Protein AF-A0A430UGG5-F1 (afdb_monomer_lite)

Sequence (155 aa):
MWDTTRVRDLFDSMYRGYPIGTLLFWENGFSGEHRAIGTGDKQKTPRLLIVDGQQRLTALYAVMKGKPIVDKNFAPQRLRIAFHPLEERFEVTNTAIERDVFWISDISMLWQPDTDLFAFIAEFLEQIKQRHKLDPNNERRIPQAIQKGRVKIYV

Foldseek 3Di:
DDDLVVLQVLLLCLLVVHDPDDWDWDFDPDPDDDPPPDPDDDDPPPRTDGPDCPVNVVSLCQLLQQHFDQDPVRDTDGFFWKAQQQVLGIDGADPVLVPDLSIPRRLNLLNDPPDDLVVVLVVSLVSCVVPDDDDPVRNVRSSVSNVSSSVSSVD

InterPro domains:
  IPR004919 GmrSD restriction endonucleases, N-terminal domain [PF03235] (2-125)

pLDDT: mean 79.76, std 18.96, range [38.12, 97.62]

Secondary structure (DSSP, 8-state):
---HHHHHHHHHHHHHT-------EEE----S----SSS-S--PPPSEEESS-HHHHHHHHHHHHT-EEE-TTS-EEE--EEEETTTTEEEE--HHHHH-TTSBS-GGGGG-TT--HHHHHHHHHHHHHHHS---HHHHHHHHHHHHHHHHHT--

Radius of gyration: 18.75 Å; chains: 1; bounding box: 41×36×59 Å

Organism: Thermus scotoductus (NCBI:txid37636)

Structure (mmCIF, N/CA/C/O backbone):
data_AF-A0A430UGG5-F1
#
_entry.id   AF-A0A430UGG5-F1
#
loop_
_atom_site.group_PDB
_atom_site.id
_atom_site.type_symbol
_atom_site.label_atom_id
_atom_site.label_alt_id
_atom_site.label_comp_id
_atom_site.label_asym_id
_atom_site.label_entity_id
_atom_site.label_seq_id
_atom_site.pdbx_PDB_ins_code
_atom_site.Cartn_x
_atom_site.Cartn_y
_atom_site.Cartn_z
_atom_site.occupancy
_atom_site.B_iso_or_equiv
_atom_site.auth_seq_id
_atom_site.auth_comp_id
_atom_site.auth_asym_id
_atom_site.auth_atom_id
_atom_site.pdbx_PDB_model_num
ATOM 1 N N . MET A 1 1 ? 10.856 -10.963 -15.760 1.00 58.34 1 MET A N 1
ATOM 2 C CA . MET A 1 1 ? 9.682 -10.248 -15.229 1.00 58.34 1 MET A CA 1
ATOM 3 C C . MET A 1 1 ? 9.784 -10.234 -13.720 1.00 58.34 1 MET A C 1
ATOM 5 O O . MET A 1 1 ? 10.186 -11.258 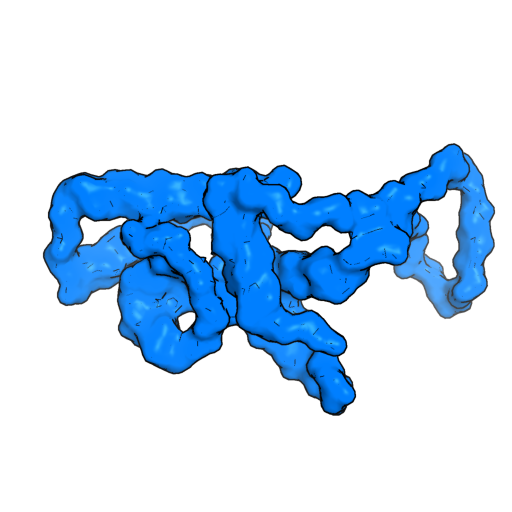-13.177 1.00 58.34 1 MET A O 1
ATOM 9 N N . TRP A 1 2 ? 9.546 -9.100 -13.061 1.00 66.81 2 TRP A N 1
ATOM 10 C CA . TRP A 1 2 ? 9.814 -8.991 -11.625 1.00 66.81 2 TRP A CA 1
ATOM 11 C C . TRP A 1 2 ? 8.717 -9.680 -10.813 1.00 66.81 2 TRP A C 1
ATOM 13 O O . TRP A 1 2 ? 7.535 -9.510 -11.102 1.00 66.81 2 TRP A O 1
ATOM 23 N N . ASP A 1 3 ? 9.122 -10.492 -9.839 1.00 80.94 3 ASP A N 1
ATOM 24 C CA . ASP A 1 3 ? 8.199 -11.250 -9.001 1.00 80.94 3 ASP A CA 1
ATOM 25 C C . ASP A 1 3 ? 7.322 -10.298 -8.175 1.00 80.94 3 ASP A C 1
ATOM 27 O O . ASP A 1 3 ? 7.809 -9.338 -7.579 1.00 80.94 3 ASP A O 1
ATOM 31 N N . THR A 1 4 ? 6.024 -10.581 -8.132 1.00 85.12 4 THR A N 1
ATOM 32 C CA . THR A 1 4 ? 5.022 -9.806 -7.392 1.00 85.12 4 THR A CA 1
ATOM 33 C C . THR A 1 4 ? 5.361 -9.700 -5.895 1.00 85.12 4 THR A C 1
ATOM 35 O O . THR A 1 4 ? 5.155 -8.649 -5.288 1.00 85.12 4 THR A O 1
ATOM 38 N N . THR A 1 5 ? 5.981 -10.732 -5.316 1.00 87.94 5 THR A N 1
ATOM 39 C CA . THR A 1 5 ? 6.491 -10.715 -3.934 1.00 87.94 5 THR A CA 1
ATOM 40 C C . THR A 1 5 ? 7.631 -9.715 -3.742 1.00 87.94 5 THR A C 1
ATOM 42 O O . THR A 1 5 ? 7.652 -8.989 -2.753 1.00 87.94 5 THR A O 1
ATOM 45 N N . ARG A 1 6 ? 8.526 -9.575 -4.727 1.00 88.12 6 ARG A N 1
ATOM 46 C CA . ARG A 1 6 ? 9.601 -8.571 -4.683 1.00 88.12 6 ARG A CA 1
ATOM 47 C C . ARG A 1 6 ? 9.065 -7.148 -4.816 1.00 88.12 6 ARG A C 1
ATOM 49 O O . ARG A 1 6 ? 9.652 -6.224 -4.261 1.00 88.12 6 ARG A O 1
ATOM 56 N N . VAL A 1 7 ? 7.952 -6.965 -5.529 1.00 89.56 7 VAL A N 1
ATOM 57 C CA . VAL A 1 7 ? 7.266 -5.666 -5.581 1.00 89.56 7 VAL A CA 1
ATOM 58 C C . VAL A 1 7 ? 6.705 -5.318 -4.207 1.00 89.56 7 VAL A C 1
ATOM 60 O O . VAL A 1 7 ? 6.961 -4.221 -3.722 1.00 89.56 7 VAL A O 1
ATOM 63 N N . ARG A 1 8 ? 6.019 -6.256 -3.540 1.00 93.12 8 ARG A N 1
ATOM 64 C CA . ARG A 1 8 ? 5.593 -6.092 -2.140 1.00 93.12 8 ARG A CA 1
ATOM 65 C C . ARG A 1 8 ? 6.772 -5.720 -1.232 1.00 93.12 8 ARG A C 1
ATOM 67 O O . ARG A 1 8 ? 6.658 -4.760 -0.476 1.00 93.12 8 ARG A O 1
ATOM 74 N N . ASP A 1 9 ? 7.899 -6.426 -1.332 1.00 90.88 9 ASP A N 1
ATOM 75 C CA . ASP A 1 9 ? 9.091 -6.149 -0.509 1.00 90.88 9 ASP A CA 1
ATOM 76 C C . ASP A 1 9 ? 9.659 -4.752 -0.711 1.00 90.88 9 ASP A C 1
ATOM 78 O O . ASP A 1 9 ? 10.142 -4.130 0.237 1.00 90.88 9 ASP A O 1
ATOM 82 N N . LEU A 1 10 ? 9.578 -4.233 -1.937 1.00 88.88 10 LEU A N 1
ATOM 83 C CA . LEU A 1 10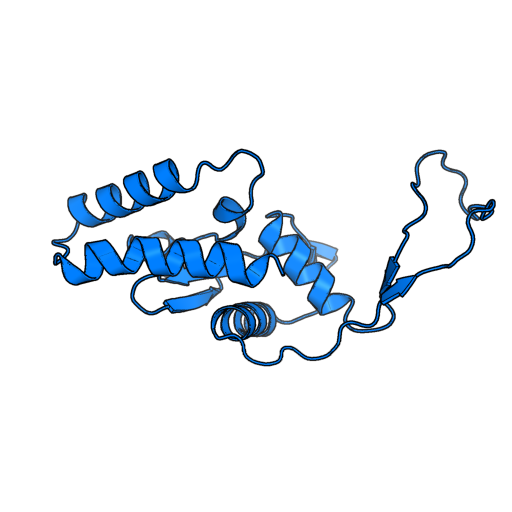 ? 9.963 -2.860 -2.222 1.00 88.88 10 LEU A CA 1
ATOM 84 C C . LEU A 1 10 ? 9.063 -1.873 -1.473 1.00 88.88 10 LEU A C 1
ATOM 86 O O . LEU A 1 10 ? 9.578 -0.950 -0.848 1.00 88.88 10 LEU A O 1
ATOM 90 N N . PHE A 1 11 ? 7.743 -2.076 -1.498 1.00 91.00 11 PHE A N 1
ATOM 91 C CA . PHE A 1 11 ? 6.797 -1.233 -0.759 1.00 91.00 11 PHE A CA 1
ATOM 92 C C . PHE A 1 11 ? 7.019 -1.292 0.754 1.00 91.00 11 PHE A C 1
ATOM 94 O O . PHE A 1 11 ? 7.059 -0.241 1.395 1.00 91.00 11 PHE A O 1
ATOM 101 N N . ASP A 1 12 ? 7.241 -2.484 1.312 1.00 90.69 12 ASP A N 1
ATOM 102 C CA . ASP A 1 12 ? 7.554 -2.646 2.735 1.00 90.69 12 ASP A CA 1
ATOM 103 C C . ASP A 1 12 ? 8.863 -1.923 3.106 1.00 90.69 12 ASP A C 1
ATOM 105 O O . ASP A 1 12 ? 8.908 -1.151 4.067 1.00 90.69 12 ASP A O 1
ATOM 109 N N . SER A 1 13 ? 9.902 -2.059 2.275 1.00 88.75 13 SER A N 1
ATOM 110 C CA . SER A 1 13 ? 11.189 -1.380 2.472 1.00 88.75 13 SER A CA 1
ATOM 111 C C . SER A 1 13 ? 11.061 0.147 2.421 1.00 88.75 13 SER A C 1
ATOM 113 O O . SER A 1 13 ? 11.550 0.830 3.324 1.00 88.75 13 SER A O 1
ATOM 115 N N . MET A 1 14 ? 10.355 0.695 1.422 1.00 87.56 14 MET A N 1
ATOM 116 C CA . MET A 1 14 ? 10.101 2.142 1.304 1.00 87.56 14 MET A CA 1
ATOM 117 C C . MET A 1 14 ? 9.335 2.680 2.513 1.00 87.56 14 MET A C 1
ATOM 119 O O . MET A 1 14 ? 9.703 3.700 3.099 1.00 87.56 14 MET A O 1
ATOM 123 N N . TYR A 1 15 ? 8.293 1.966 2.935 1.00 90.06 15 TYR A N 1
ATOM 124 C CA . TYR A 1 15 ? 7.478 2.350 4.080 1.00 90.06 15 TYR A CA 1
ATOM 125 C C . TYR A 1 15 ? 8.289 2.389 5.389 1.00 90.06 15 TYR A C 1
ATOM 127 O O . TYR A 1 15 ? 8.179 3.335 6.186 1.00 90.06 15 TYR A O 1
ATOM 135 N N . ARG A 1 16 ? 9.158 1.390 5.595 1.00 88.25 16 ARG A N 1
ATOM 136 C CA . ARG A 1 16 ? 10.077 1.319 6.743 1.00 88.25 16 ARG A CA 1
ATOM 137 C C . ARG A 1 16 ? 11.224 2.327 6.653 1.00 88.25 16 ARG A C 1
ATOM 139 O O . ARG A 1 16 ? 11.795 2.678 7.681 1.00 88.25 16 ARG A O 1
ATOM 146 N N . GLY A 1 17 ? 11.500 2.872 5.469 1.00 84.00 17 GLY A N 1
ATOM 147 C CA . GLY A 1 17 ? 12.633 3.766 5.224 1.00 84.00 17 GLY A CA 1
ATOM 148 C C . GLY A 1 17 ? 13.960 3.019 5.098 1.00 84.00 17 GLY A C 1
ATOM 149 O O . GLY A 1 17 ? 15.010 3.582 5.393 1.00 84.00 17 GLY A O 1
ATOM 150 N N . TYR A 1 18 ? 13.913 1.746 4.706 1.00 83.81 18 TYR A N 1
ATOM 151 C CA . TYR A 1 18 ? 15.102 0.958 4.411 1.00 83.81 18 TYR A CA 1
ATOM 152 C C . TYR A 1 18 ? 15.644 1.290 3.017 1.00 83.81 18 TYR A C 1
ATOM 154 O O . TYR A 1 18 ? 14.875 1.653 2.124 1.00 83.81 18 TYR A O 1
ATOM 162 N N . PRO A 1 19 ? 16.965 1.168 2.801 1.00 75.00 19 PRO A N 1
ATOM 163 C CA . PRO A 1 19 ? 17.557 1.426 1.497 1.00 75.00 19 PRO A CA 1
ATOM 164 C C . PRO A 1 19 ? 17.031 0.426 0.459 1.00 75.00 19 PRO A C 1
ATOM 166 O O . PRO A 1 19 ? 17.200 -0.781 0.601 1.00 75.00 19 PRO A O 1
ATOM 169 N N . ILE A 1 20 ? 16.439 0.939 -0.621 1.00 73.56 20 ILE A N 1
ATOM 170 C CA . ILE A 1 20 ? 15.893 0.139 -1.735 1.00 73.56 20 ILE A CA 1
ATOM 171 C C . ILE A 1 20 ? 16.865 0.007 -2.923 1.00 73.56 20 ILE A C 1
ATOM 173 O O . ILE A 1 20 ? 16.495 -0.458 -4.004 1.00 73.56 20 ILE A O 1
ATOM 177 N N . GLY A 1 21 ? 18.127 0.394 -2.720 1.00 64.38 21 GLY A N 1
ATOM 178 C CA . GLY A 1 21 ? 19.165 0.479 -3.750 1.00 64.38 21 GLY A CA 1
ATOM 179 C C . GLY A 1 21 ? 19.073 1.751 -4.602 1.00 64.38 21 GLY A C 1
ATOM 180 O O . GLY A 1 21 ? 18.159 2.556 -4.451 1.00 64.38 21 GLY A O 1
ATOM 181 N N . THR A 1 22 ? 20.034 1.929 -5.507 1.00 57.66 22 THR A N 1
ATOM 182 C CA . THR A 1 22 ? 20.117 3.106 -6.386 1.00 57.66 22 THR A CA 1
ATOM 183 C C . THR A 1 22 ? 19.256 2.908 -7.637 1.00 57.66 22 THR A C 1
ATOM 185 O O . THR A 1 22 ? 19.250 1.823 -8.226 1.00 57.66 22 THR A O 1
ATOM 188 N N . LEU A 1 23 ? 18.537 3.952 -8.057 1.00 63.12 23 LEU A N 1
ATOM 189 C CA . LEU A 1 23 ? 17.980 4.071 -9.406 1.00 63.12 23 LEU A CA 1
ATOM 190 C C . LEU A 1 23 ? 18.871 5.041 -10.184 1.00 63.12 23 LEU A C 1
ATOM 192 O O . LEU A 1 23 ? 19.012 6.200 -9.801 1.00 63.12 23 LEU A O 1
ATOM 196 N N . LEU A 1 24 ? 19.516 4.550 -11.243 1.00 54.44 24 LEU A N 1
ATOM 197 C CA . LEU A 1 24 ? 20.347 5.377 -12.112 1.00 54.44 24 LEU A CA 1
ATOM 198 C C . LEU A 1 24 ? 19.470 5.995 -13.194 1.00 54.44 24 LEU A C 1
ATOM 200 O O . LEU A 1 24 ? 18.996 5.303 -14.101 1.00 54.44 24 LEU A O 1
ATOM 204 N N . PHE A 1 25 ? 19.283 7.303 -13.090 1.00 57.22 25 PHE A N 1
ATOM 205 C CA . PHE A 1 25 ? 18.663 8.103 -14.129 1.00 57.22 25 PHE A CA 1
ATOM 206 C C . PHE A 1 25 ? 19.758 8.844 -14.891 1.00 57.22 25 PHE A C 1
ATOM 208 O O . PHE A 1 25 ? 20.555 9.563 -14.291 1.00 57.22 25 PHE A O 1
ATOM 215 N N . TRP A 1 26 ? 19.808 8.667 -16.207 1.00 48.69 26 TRP A N 1
ATOM 216 C CA . TRP A 1 26 ? 20.623 9.506 -17.074 1.00 48.69 26 TRP A CA 1
ATOM 217 C C . TRP A 1 26 ? 19.743 10.621 -17.636 1.00 48.69 26 TRP A C 1
ATOM 219 O O . TRP A 1 26 ? 18.777 10.356 -18.356 1.00 48.69 26 TRP A O 1
ATOM 229 N N . GLU A 1 27 ? 20.044 11.857 -17.246 1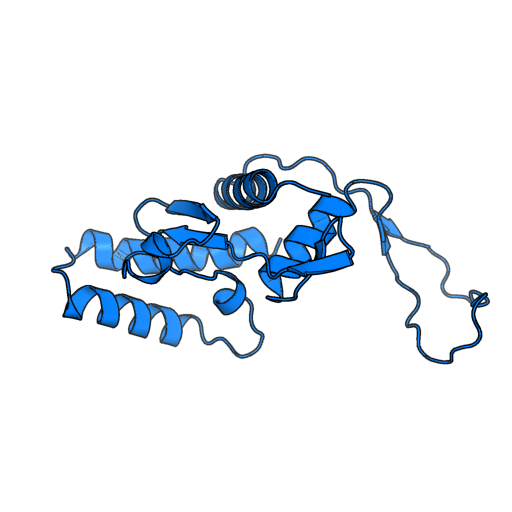.00 44.91 27 GLU A N 1
ATOM 230 C CA . GLU A 1 27 ? 19.415 13.055 -17.793 1.00 44.91 27 GLU A CA 1
ATOM 231 C C . GLU A 1 27 ? 20.222 13.525 -19.009 1.00 44.91 27 GLU A C 1
ATOM 233 O O . GLU A 1 27 ? 21.407 13.852 -18.903 1.00 44.91 27 GLU A O 1
ATOM 238 N N . ASN A 1 28 ? 19.594 13.538 -20.185 1.00 47.97 28 ASN A N 1
ATOM 239 C CA . ASN A 1 28 ? 20.235 14.047 -21.394 1.00 47.97 28 ASN A CA 1
ATOM 240 C C . ASN A 1 28 ? 20.293 15.578 -21.311 1.00 47.97 28 ASN A C 1
ATOM 242 O O . ASN A 1 28 ? 19.294 16.255 -21.540 1.00 47.97 28 ASN A O 1
ATOM 246 N N . GLY A 1 29 ? 21.467 16.129 -20.997 1.00 42.62 29 GLY A N 1
ATOM 247 C CA . GLY A 1 29 ? 21.701 17.568 -20.810 1.00 42.62 29 GLY A CA 1
ATOM 248 C C . GLY A 1 29 ? 21.630 18.453 -22.065 1.00 42.62 29 GLY A C 1
ATOM 249 O O . GLY A 1 29 ? 22.234 19.521 -22.064 1.00 42.62 29 GLY A O 1
ATOM 250 N N . PHE A 1 30 ? 20.936 18.054 -23.137 1.00 41.38 30 PHE A N 1
ATOM 251 C CA . PHE A 1 30 ? 20.848 18.845 -24.372 1.00 41.38 30 PHE A CA 1
ATOM 252 C C . PHE A 1 30 ? 19.416 19.300 -24.671 1.00 41.38 30 PHE A C 1
ATOM 254 O O . PHE A 1 30 ? 18.543 18.527 -25.059 1.00 41.38 30 PHE A O 1
ATOM 261 N N . SER A 1 31 ? 19.195 20.608 -24.542 1.00 43.97 31 SER A N 1
ATOM 262 C CA . SER A 1 31 ? 18.003 21.329 -24.993 1.00 43.97 31 SER A CA 1
ATOM 263 C C . SER A 1 31 ? 18.063 21.609 -26.503 1.00 43.97 31 SER A C 1
ATOM 265 O O . SER A 1 31 ? 18.025 22.764 -26.923 1.00 43.97 31 SER A O 1
ATOM 267 N N . GLY A 1 32 ? 18.210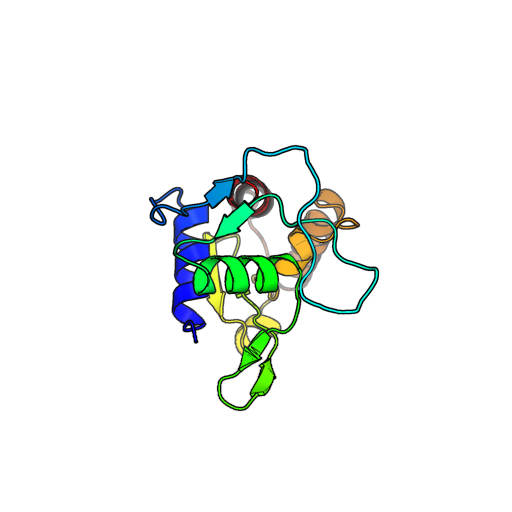 20.569 -27.327 1.00 42.09 32 GLY A N 1
ATOM 268 C CA . GLY A 1 32 ? 18.314 20.718 -28.779 1.00 42.09 32 GLY A CA 1
ATOM 269 C C . GLY A 1 32 ? 18.018 19.420 -29.522 1.00 42.09 32 GLY A C 1
ATOM 270 O O . GLY A 1 32 ? 18.775 18.466 -29.411 1.00 42.09 32 GLY A O 1
ATOM 271 N N . GLU A 1 33 ? 16.890 19.409 -30.235 1.00 45.88 33 GLU A N 1
ATOM 272 C CA . GLU A 1 33 ? 16.496 18.504 -31.328 1.00 45.88 33 GLU A CA 1
ATOM 273 C C . GLU A 1 33 ? 17.138 17.103 -31.363 1.00 45.88 33 GLU A C 1
ATOM 275 O O . GLU A 1 33 ? 18.122 16.845 -32.057 1.00 45.88 33 GLU A O 1
ATOM 280 N N . HIS A 1 34 ? 16.498 16.133 -30.708 1.00 45.56 34 HIS A N 1
ATOM 281 C CA . HIS A 1 34 ? 16.745 14.727 -31.014 1.00 45.56 34 HIS A CA 1
ATOM 282 C C . HIS A 1 34 ? 15.840 14.294 -32.171 1.00 45.56 34 HIS A C 1
ATOM 284 O O . HIS A 1 34 ? 14.616 14.277 -32.037 1.00 45.56 34 HIS A O 1
ATOM 290 N N . ARG A 1 35 ? 16.445 13.916 -33.306 1.00 42.09 35 ARG A N 1
ATOM 291 C CA . ARG A 1 35 ? 15.762 13.191 -34.388 1.00 42.09 35 ARG A CA 1
ATOM 292 C C . ARG A 1 35 ? 15.132 11.923 -33.814 1.00 42.09 35 ARG A C 1
ATOM 294 O O . ARG A 1 35 ? 15.839 10.983 -33.457 1.00 42.09 35 ARG A O 1
ATOM 301 N N . ALA A 1 36 ? 13.805 11.896 -33.757 1.00 41.47 36 ALA A N 1
ATOM 302 C CA . ALA A 1 36 ? 13.051 10.676 -33.536 1.00 41.47 36 ALA A CA 1
ATOM 303 C C . ALA A 1 36 ? 13.304 9.733 -34.723 1.00 41.47 36 ALA A C 1
ATOM 305 O O . ALA A 1 36 ? 12.848 9.988 -35.837 1.00 41.47 36 ALA A O 1
ATOM 306 N N . ILE A 1 37 ? 14.043 8.643 -34.512 1.00 43.53 37 ILE A N 1
ATOM 307 C CA . ILE A 1 37 ? 13.987 7.512 -35.441 1.00 43.53 37 ILE A CA 1
ATOM 308 C C . ILE A 1 37 ? 12.713 6.743 -35.091 1.00 43.53 37 ILE A C 1
ATOM 310 O O . ILE A 1 37 ? 12.697 5.875 -34.224 1.00 43.53 37 ILE A O 1
ATOM 314 N N . GLY A 1 38 ? 11.621 7.164 -35.723 1.00 43.88 38 GLY A N 1
ATOM 315 C CA . GLY A 1 38 ? 10.281 6.616 -35.564 1.00 43.88 38 GLY A CA 1
ATOM 316 C C . GLY A 1 38 ? 9.267 7.596 -36.140 1.00 43.88 38 GLY A C 1
ATOM 317 O O . GLY A 1 38 ? 9.087 8.687 -35.610 1.00 43.88 38 GLY A O 1
ATOM 318 N N . THR A 1 39 ? 8.622 7.239 -37.248 1.00 44.72 39 THR A N 1
ATOM 319 C CA . THR A 1 39 ? 7.578 8.057 -37.878 1.00 44.72 39 THR A CA 1
ATOM 320 C C . THR A 1 39 ? 6.324 8.062 -37.002 1.00 44.72 39 THR A C 1
ATOM 322 O O . THR A 1 39 ? 5.479 7.177 -37.116 1.00 44.72 39 THR A O 1
ATOM 325 N N . GLY A 1 40 ? 6.216 9.040 -36.099 1.00 40.91 40 GLY A N 1
ATOM 326 C CA . GLY A 1 40 ? 5.035 9.250 -35.262 1.00 40.91 40 GLY A CA 1
ATOM 327 C C . GLY A 1 40 ? 5.145 10.500 -34.387 1.00 40.91 40 GLY A C 1
ATOM 328 O O . GLY A 1 40 ? 5.926 10.542 -33.443 1.00 40.91 40 GLY A O 1
ATOM 329 N N . ASP A 1 41 ? 4.317 11.502 -34.677 1.00 47.22 41 ASP A N 1
ATOM 330 C CA . ASP A 1 41 ? 4.361 12.879 -34.151 1.00 47.22 41 ASP A CA 1
ATOM 331 C C . ASP A 1 41 ? 3.915 13.060 -32.679 1.00 47.22 41 ASP A C 1
ATOM 333 O O . ASP A 1 41 ? 3.269 14.041 -32.310 1.00 47.22 41 ASP A O 1
ATOM 337 N N . LYS A 1 42 ? 4.210 12.105 -31.788 1.00 50.31 42 LYS A N 1
ATOM 338 C CA . LYS A 1 42 ? 3.848 12.212 -30.361 1.00 50.31 42 LYS A CA 1
ATOM 339 C C . LYS A 1 42 ? 4.857 11.541 -29.440 1.00 50.31 42 LYS A C 1
ATOM 341 O O . LYS A 1 42 ? 4.546 10.523 -28.828 1.00 50.31 42 LYS A O 1
ATOM 346 N N . GLN A 1 43 ? 6.024 12.143 -29.240 1.00 43.34 43 GLN A N 1
ATOM 347 C CA . GLN A 1 43 ? 6.841 11.822 -28.069 1.00 43.34 43 GLN A CA 1
ATOM 348 C C . GLN A 1 43 ? 7.443 13.095 -27.478 1.00 43.34 43 GLN A C 1
ATOM 350 O O . GLN A 1 43 ? 8.369 13.676 -28.032 1.00 43.34 43 GLN A O 1
ATOM 355 N N . LYS A 1 44 ? 6.929 13.523 -26.313 1.00 45.16 44 LYS A N 1
ATOM 356 C CA . LYS A 1 44 ? 7.725 14.356 -25.401 1.00 45.16 44 LYS A CA 1
ATOM 357 C C . LYS A 1 44 ? 9.010 13.577 -25.139 1.00 45.16 44 LYS A C 1
ATOM 359 O O . LYS A 1 44 ? 8.928 12.471 -24.608 1.00 45.16 44 LYS A O 1
ATOM 364 N N . THR A 1 45 ? 10.154 14.132 -25.526 1.00 39.06 45 THR A N 1
ATOM 365 C CA . THR A 1 45 ? 11.462 13.510 -25.313 1.00 39.06 45 THR A CA 1
ATOM 366 C C . THR A 1 45 ? 11.586 13.118 -23.837 1.00 39.06 45 THR A C 1
ATOM 368 O O . THR A 1 45 ? 11.455 13.997 -22.975 1.00 39.06 45 THR A O 1
ATOM 371 N N . PRO A 1 46 ? 11.752 11.824 -23.506 1.00 40.50 46 PRO A N 1
ATOM 372 C CA . PRO A 1 46 ? 11.878 11.405 -22.120 1.00 40.50 46 PRO A CA 1
ATOM 373 C C . PRO A 1 46 ? 13.139 12.048 -21.542 1.00 40.50 46 PRO A C 1
ATOM 375 O O . PRO A 1 46 ? 14.241 11.813 -22.027 1.00 40.50 46 PRO A O 1
ATOM 378 N N . ARG A 1 47 ? 12.965 12.901 -20.526 1.00 44.34 47 ARG A N 1
ATOM 379 C CA . ARG A 1 47 ? 14.073 13.640 -19.896 1.00 44.34 47 ARG A CA 1
ATOM 380 C C . ARG A 1 47 ? 15.027 12.727 -19.120 1.00 44.34 47 ARG A C 1
ATOM 382 O O . ARG A 1 47 ? 16.160 13.114 -18.885 1.00 44.34 47 ARG A O 1
ATOM 389 N N . LEU A 1 48 ? 14.575 11.529 -18.740 1.00 42.88 48 LEU A N 1
ATOM 390 C CA . LEU A 1 48 ? 15.313 10.579 -17.910 1.00 42.88 48 LEU A CA 1
ATOM 391 C C . LEU A 1 48 ? 15.300 9.198 -18.573 1.00 42.88 48 LEU A C 1
ATOM 393 O O . LEU A 1 48 ? 14.232 8.627 -18.810 1.00 42.88 48 LEU A O 1
ATOM 397 N N . LEU A 1 49 ? 16.485 8.657 -18.849 1.00 45.94 49 LEU A N 1
ATOM 398 C CA . LEU A 1 49 ? 16.685 7.272 -19.270 1.00 45.94 49 LEU A CA 1
ATOM 399 C C . LEU A 1 49 ? 17.051 6.426 -18.045 1.00 45.94 49 LEU A C 1
ATOM 401 O O . LEU A 1 49 ? 17.957 6.769 -17.289 1.00 45.94 49 LEU A O 1
ATOM 405 N N . ILE A 1 50 ? 16.335 5.322 -17.834 1.00 55.34 50 ILE A N 1
ATOM 406 C CA . ILE A 1 50 ? 16.582 4.399 -16.718 1.00 55.34 50 ILE A CA 1
ATOM 407 C C . ILE A 1 50 ? 17.671 3.417 -17.156 1.00 55.34 50 ILE A C 1
ATOM 409 O O . ILE A 1 50 ? 17.417 2.566 -18.015 1.00 55.34 50 ILE A O 1
ATOM 413 N N . VAL A 1 51 ? 18.866 3.543 -16.575 1.00 50.56 51 VAL A N 1
ATOM 414 C CA . VAL A 1 51 ? 20.056 2.751 -16.944 1.00 50.56 51 VAL A CA 1
ATOM 415 C C . VAL A 1 51 ? 20.074 1.391 -16.233 1.00 50.56 51 VAL A C 1
ATOM 417 O O . VAL A 1 51 ? 20.508 0.400 -16.810 1.00 50.56 51 VAL A O 1
ATOM 420 N N . ASP A 1 52 ? 19.533 1.324 -15.013 1.00 60.66 52 ASP A N 1
ATOM 421 C CA . ASP A 1 52 ? 19.323 0.090 -14.245 1.00 60.66 52 ASP A CA 1
ATOM 422 C C . ASP A 1 52 ? 18.019 0.185 -13.426 1.00 60.66 52 ASP A C 1
ATOM 424 O O . ASP A 1 52 ? 17.522 1.272 -13.134 1.00 60.66 52 ASP A O 1
ATOM 428 N N . GLY A 1 53 ? 17.422 -0.952 -13.064 1.00 68.62 53 GLY A N 1
ATOM 429 C CA . GLY A 1 53 ? 16.201 -0.998 -12.256 1.00 68.62 53 GLY A CA 1
ATOM 430 C C . GLY A 1 53 ? 14.900 -0.778 -13.035 1.00 68.62 53 GLY A C 1
ATOM 431 O O . GLY A 1 53 ? 13.858 -0.571 -12.413 1.00 68.62 53 GLY A O 1
ATOM 432 N N . GLN A 1 54 ? 14.913 -0.891 -14.368 1.00 73.25 54 GLN A N 1
ATOM 433 C CA . GLN A 1 54 ? 13.729 -0.724 -15.231 1.00 73.25 54 GLN A CA 1
ATOM 434 C C . GLN A 1 54 ? 12.522 -1.551 -14.774 1.00 73.25 54 GLN A C 1
ATOM 436 O O . GLN A 1 54 ? 11.397 -1.052 -14.741 1.00 73.25 54 GLN A O 1
ATOM 441 N N . GLN A 1 55 ? 12.747 -2.803 -14.366 1.00 75.81 55 GLN A N 1
ATOM 442 C CA . GLN A 1 55 ? 11.667 -3.671 -13.892 1.00 75.81 55 GLN A CA 1
ATOM 443 C C . GLN A 1 55 ? 11.076 -3.184 -12.558 1.00 75.81 55 GLN A C 1
ATOM 445 O O . GLN A 1 55 ? 9.868 -3.295 -12.352 1.00 75.81 55 GLN A O 1
ATOM 450 N N . ARG A 1 56 ? 11.909 -2.597 -11.685 1.00 80.38 56 ARG A N 1
ATOM 451 C CA . ARG A 1 56 ? 11.480 -2.053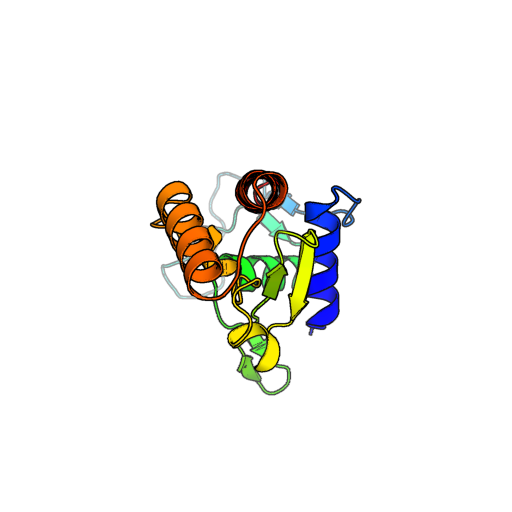 -10.391 1.00 80.38 56 ARG A CA 1
ATOM 452 C C . ARG A 1 56 ? 10.629 -0.809 -10.562 1.00 80.38 56 ARG A C 1
ATOM 454 O O . ARG A 1 56 ? 9.530 -0.743 -10.019 1.00 80.38 56 ARG A O 1
ATOM 461 N N . LEU A 1 57 ? 11.099 0.127 -11.386 1.00 81.94 57 LEU A N 1
ATOM 462 C CA . LEU A 1 57 ? 10.354 1.350 -11.664 1.00 81.94 57 LEU A CA 1
ATOM 463 C C . LEU A 1 57 ? 9.046 1.063 -12.405 1.00 81.94 57 LEU A C 1
ATOM 465 O O . LEU A 1 57 ? 8.020 1.654 -12.085 1.00 81.94 57 LEU A O 1
ATOM 469 N N . THR A 1 58 ? 9.061 0.127 -13.358 1.00 81.69 58 THR A N 1
ATOM 470 C CA . THR A 1 58 ? 7.847 -0.269 -14.085 1.00 81.69 58 THR A CA 1
ATOM 471 C C . THR A 1 58 ? 6.797 -0.837 -13.134 1.00 81.69 58 THR A C 1
ATOM 473 O O . THR A 1 58 ? 5.636 -0.442 -13.209 1.00 81.69 58 THR A O 1
ATOM 476 N N . ALA A 1 59 ? 7.188 -1.721 -12.210 1.00 84.12 59 ALA A N 1
ATOM 477 C CA . ALA A 1 59 ? 6.256 -2.279 -11.235 1.00 84.12 59 ALA A CA 1
ATOM 478 C C . ALA A 1 59 ? 5.751 -1.230 -10.235 1.00 84.12 59 ALA A C 1
ATOM 480 O O . ALA A 1 59 ? 4.557 -1.198 -9.947 1.00 84.12 59 ALA A O 1
ATOM 481 N N . LEU A 1 60 ? 6.629 -0.341 -9.756 1.00 86.38 60 LEU A N 1
ATOM 482 C CA . LEU A 1 60 ? 6.246 0.771 -8.885 1.00 86.38 60 LEU A CA 1
ATOM 483 C C . LEU A 1 60 ? 5.212 1.671 -9.573 1.00 86.38 60 LEU A C 1
ATOM 485 O O . LEU A 1 60 ? 4.139 1.918 -9.027 1.00 86.38 60 LEU A O 1
ATOM 489 N N . TYR A 1 61 ? 5.496 2.089 -10.809 1.00 85.00 61 TYR A N 1
ATOM 490 C CA . TYR A 1 61 ? 4.584 2.893 -11.618 1.00 85.00 61 TYR A CA 1
ATOM 491 C C . TYR A 1 61 ? 3.245 2.184 -11.844 1.00 85.00 61 TYR A C 1
ATOM 493 O O . TYR A 1 61 ? 2.189 2.802 -11.706 1.00 85.00 61 TYR A O 1
ATOM 501 N N . ALA A 1 62 ? 3.278 0.891 -12.173 1.00 88.06 62 ALA A N 1
ATOM 502 C CA . ALA A 1 62 ? 2.080 0.098 -12.405 1.00 88.06 62 ALA A CA 1
ATOM 503 C C . ALA A 1 62 ? 1.185 0.023 -11.164 1.00 88.06 62 ALA A C 1
ATOM 505 O O . ALA A 1 62 ? -0.012 0.275 -11.281 1.00 88.06 62 ALA A O 1
ATOM 506 N N . VAL A 1 63 ? 1.758 -0.242 -9.984 1.00 90.81 63 VAL A N 1
ATOM 507 C CA . VAL A 1 63 ? 1.008 -0.269 -8.720 1.00 90.81 63 VAL A CA 1
ATOM 508 C C . VAL A 1 63 ? 0.486 1.122 -8.380 1.00 90.81 63 VAL A C 1
ATOM 510 O O . VAL A 1 63 ? -0.710 1.276 -8.177 1.00 90.81 63 VAL A O 1
ATOM 513 N N . MET A 1 64 ? 1.324 2.162 -8.400 1.00 88.12 64 MET A N 1
ATOM 514 C CA . MET A 1 64 ? 0.894 3.521 -8.037 1.00 88.12 64 MET A CA 1
ATOM 515 C C . MET A 1 64 ? -0.190 4.074 -8.967 1.00 88.12 64 MET A C 1
ATOM 517 O O . MET A 1 64 ? -1.060 4.818 -8.527 1.00 88.12 64 MET A O 1
ATOM 521 N N . LYS A 1 65 ? -0.151 3.732 -10.260 1.00 86.12 65 LYS A N 1
ATOM 522 C CA . LYS A 1 65 ? -1.167 4.153 -11.238 1.00 86.12 65 LYS A CA 1
ATOM 523 C C . LYS A 1 65 ? -2.303 3.150 -11.410 1.00 86.12 65 LYS A C 1
ATOM 525 O O . LYS A 1 65 ? -3.214 3.422 -12.187 1.00 86.12 65 LYS A O 1
ATOM 530 N N . GLY A 1 66 ? -2.256 2.004 -10.732 1.00 88.69 66 GLY A N 1
ATOM 531 C CA . GLY A 1 66 ? -3.230 0.925 -10.890 1.00 88.69 66 GLY A CA 1
ATOM 532 C C . GLY A 1 66 ? -3.305 0.362 -12.316 1.00 88.69 66 GLY A C 1
ATOM 533 O O . GLY A 1 66 ? -4.355 -0.155 -12.703 1.00 88.69 66 GLY A O 1
ATOM 534 N N . LYS A 1 67 ? -2.230 0.484 -13.106 1.00 87.19 67 LYS A N 1
ATOM 535 C CA . LYS A 1 67 ? -2.182 0.093 -14.522 1.00 87.19 67 LYS A CA 1
ATOM 536 C C . LYS A 1 67 ? -1.742 -1.366 -14.689 1.00 87.19 67 LYS A C 1
ATOM 538 O O . LYS A 1 67 ? -0.879 -1.826 -13.942 1.00 87.19 67 LYS A O 1
ATOM 543 N N . PRO A 1 68 ? -2.292 -2.097 -15.675 1.00 85.25 68 PRO A N 1
ATOM 544 C CA . PRO A 1 68 ? -1.827 -3.441 -15.980 1.00 85.25 68 PRO A CA 1
ATOM 545 C C . PRO A 1 68 ? -0.409 -3.410 -16.562 1.00 85.25 68 PRO A C 1
ATOM 547 O O . PRO A 1 68 ? -0.039 -2.487 -17.291 1.00 85.25 68 PRO A O 1
ATOM 550 N N . ILE A 1 69 ? 0.364 -4.445 -16.254 1.00 84.12 69 ILE A N 1
ATOM 551 C CA . ILE A 1 69 ? 1.638 -4.762 -16.902 1.00 84.12 69 ILE A CA 1
ATOM 552 C C . ILE A 1 69 ? 1.460 -5.985 -17.790 1.00 84.12 69 ILE A C 1
ATOM 554 O O . ILE A 1 69 ? 0.542 -6.776 -17.593 1.00 84.12 69 ILE A O 1
ATOM 558 N N . VAL A 1 70 ? 2.331 -6.135 -18.778 1.00 79.25 70 VAL A N 1
ATOM 559 C CA . VAL A 1 70 ? 2.326 -7.309 -19.649 1.00 79.25 70 VAL A CA 1
ATOM 560 C C . VAL A 1 70 ? 3.130 -8.415 -18.979 1.00 79.25 70 VAL A C 1
ATOM 562 O O . VAL A 1 70 ? 4.265 -8.177 -18.557 1.00 79.25 70 VAL A O 1
ATOM 565 N N . ASP A 1 71 ? 2.523 -9.596 -18.863 1.00 73.12 71 ASP A N 1
ATOM 566 C CA . ASP A 1 71 ? 3.136 -10.773 -18.273 1.00 73.12 71 ASP A CA 1
ATOM 567 C C . ASP A 1 71 ? 4.070 -11.511 -19.270 1.00 73.12 71 ASP A C 1
ATOM 569 O O . ASP A 1 71 ? 4.218 -11.120 -20.431 1.00 73.12 71 ASP A O 1
ATOM 573 N N . LYS A 1 72 ? 4.767 -12.572 -18.834 1.00 74.44 72 LYS A N 1
ATOM 574 C CA . LYS A 1 72 ? 5.734 -13.304 -19.686 1.00 74.44 72 LYS A CA 1
ATOM 575 C C . LYS A 1 72 ? 5.071 -14.019 -20.866 1.00 74.44 72 LYS A C 1
ATOM 577 O O . LYS A 1 72 ? 5.759 -14.395 -21.808 1.00 74.44 72 LYS A O 1
ATOM 582 N N . ASN A 1 73 ? 3.758 -14.197 -20.792 1.00 79.25 73 ASN A N 1
ATOM 583 C CA . ASN A 1 73 ? 2.917 -14.791 -21.8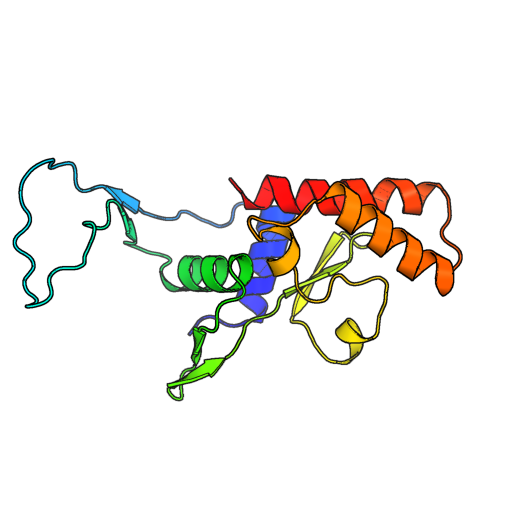16 1.00 79.25 73 ASN A CA 1
ATOM 584 C C . ASN A 1 73 ? 2.242 -13.710 -22.677 1.00 79.25 73 ASN A C 1
ATOM 586 O O . ASN A 1 73 ? 1.305 -14.012 -23.410 1.00 79.25 73 ASN A O 1
ATOM 590 N N . PHE A 1 74 ? 2.698 -12.456 -22.584 1.00 76.81 74 PHE A N 1
ATOM 591 C CA . PHE A 1 74 ? 2.114 -11.293 -23.245 1.00 76.81 74 PHE A CA 1
ATOM 592 C C . PHE A 1 74 ? 0.668 -10.981 -22.823 1.00 76.81 74 PHE A C 1
ATOM 594 O O . PHE A 1 74 ? -0.030 -10.229 -23.505 1.00 76.81 74 PHE A O 1
ATOM 601 N N . ALA A 1 75 ? 0.218 -11.505 -21.681 1.00 78.88 75 ALA A N 1
ATOM 602 C CA . ALA A 1 75 ? -1.112 -11.254 -21.152 1.00 78.88 75 ALA A CA 1
ATOM 603 C C . ALA A 1 75 ? -1.113 -10.025 -20.223 1.00 78.88 75 ALA A C 1
ATOM 605 O O . ALA A 1 75 ? -0.201 -9.859 -19.410 1.00 78.88 75 ALA A O 1
ATOM 606 N N . PRO A 1 76 ? -2.125 -9.146 -20.297 1.00 81.44 76 PRO A N 1
ATOM 607 C CA . PRO A 1 76 ? -2.252 -8.041 -19.359 1.00 81.44 76 PRO A CA 1
ATOM 608 C C . PRO A 1 76 ? -2.592 -8.570 -17.959 1.00 81.44 76 PRO A C 1
ATOM 610 O O . PRO A 1 76 ? -3.609 -9.231 -17.758 1.00 81.44 76 PRO A O 1
ATOM 613 N N . GLN A 1 77 ? -1.768 -8.225 -16.975 1.00 84.31 77 GLN A N 1
ATOM 614 C CA . GLN A 1 77 ? -1.968 -8.559 -15.571 1.00 84.31 77 GLN A CA 1
ATOM 615 C C . GLN A 1 77 ? -1.929 -7.291 -14.717 1.00 84.31 77 GLN A C 1
ATOM 617 O O . GLN A 1 77 ? -0.997 -6.488 -14.792 1.00 84.31 77 GLN A O 1
ATOM 622 N N . ARG A 1 78 ? -2.939 -7.110 -13.860 1.00 88.75 78 ARG A N 1
ATOM 623 C CA . ARG A 1 78 ? -2.964 -6.012 -12.889 1.00 88.75 78 ARG A CA 1
ATOM 624 C C . ARG A 1 78 ? -2.292 -6.448 -11.595 1.00 88.75 78 ARG A C 1
ATOM 626 O O . ARG A 1 78 ? -2.748 -7.377 -10.931 1.00 88.75 78 ARG A O 1
ATOM 633 N N . LEU A 1 79 ? -1.218 -5.756 -11.237 1.00 89.44 79 LEU A N 1
ATOM 634 C CA . LEU A 1 79 ? -0.520 -5.973 -9.982 1.00 89.44 79 LEU A CA 1
ATOM 635 C C . LEU A 1 79 ? -1.194 -5.157 -8.879 1.00 89.44 79 LEU A C 1
ATOM 637 O O . LEU A 1 79 ? -1.167 -3.929 -8.917 1.00 89.44 79 LEU A O 1
ATOM 641 N N . ARG A 1 80 ? -1.804 -5.843 -7.911 1.00 94.44 80 ARG A N 1
ATOM 642 C CA . ARG A 1 80 ? -2.428 -5.212 -6.747 1.00 94.44 80 ARG A CA 1
ATOM 643 C C . ARG A 1 80 ? -1.638 -5.567 -5.502 1.00 94.44 80 ARG A C 1
ATOM 645 O O . ARG A 1 80 ? -1.372 -6.741 -5.237 1.00 94.44 80 ARG A O 1
ATOM 652 N N . ILE A 1 81 ? -1.256 -4.526 -4.784 1.00 95.75 81 ILE A N 1
ATOM 653 C CA . ILE A 1 81 ? -0.624 -4.621 -3.481 1.00 95.75 81 ILE A CA 1
ATOM 654 C C . ILE A 1 81 ? -1.647 -4.105 -2.474 1.00 95.75 81 ILE A C 1
ATOM 656 O O . ILE A 1 81 ? -2.325 -3.106 -2.720 1.00 95.75 81 ILE A O 1
ATOM 660 N N . ALA A 1 82 ? -1.771 -4.806 -1.362 1.00 97.38 82 ALA A N 1
ATOM 661 C CA . ALA A 1 82 ? -2.622 -4.442 -0.253 1.00 97.38 82 ALA A CA 1
ATOM 662 C C . ALA A 1 82 ? -1.782 -3.905 0.905 1.00 97.38 82 ALA A C 1
ATOM 664 O O . ALA A 1 82 ? -0.601 -4.236 1.025 1.00 97.38 82 ALA A O 1
ATOM 665 N N . PHE A 1 83 ? -2.396 -3.098 1.765 1.00 97.62 83 PHE A N 1
ATOM 666 C CA . PHE A 1 83 ? -1.769 -2.560 2.968 1.00 97.62 83 PHE A CA 1
ATOM 667 C C . PHE A 1 83 ? -2.670 -2.753 4.181 1.00 97.62 83 PHE A C 1
ATOM 669 O O . PHE A 1 83 ? -3.855 -2.424 4.134 1.00 97.62 83 PHE A O 1
ATOM 676 N N . HIS A 1 84 ? -2.088 -3.251 5.269 1.00 97.31 84 HIS A N 1
ATOM 677 C CA . HIS A 1 84 ? -2.734 -3.374 6.566 1.00 97.31 84 HIS A CA 1
ATOM 678 C C . HIS A 1 84 ? -2.250 -2.239 7.483 1.00 97.31 84 HIS A C 1
ATOM 680 O O . HIS A 1 84 ? -1.112 -2.289 7.950 1.00 97.31 84 HIS A O 1
ATOM 686 N N . PRO A 1 85 ? -3.086 -1.238 7.820 1.00 96.06 85 PRO A N 1
ATOM 687 C CA . PRO A 1 85 ? -2.629 -0.068 8.576 1.00 96.06 85 PRO A CA 1
ATOM 688 C C . PRO A 1 85 ? -2.249 -0.350 10.037 1.00 96.06 85 PRO A C 1
ATOM 690 O O . PRO A 1 85 ? -1.350 0.294 10.563 1.00 96.06 85 PRO A O 1
ATOM 693 N N . LEU A 1 86 ? -2.907 -1.308 10.703 1.00 94.50 86 LEU A N 1
ATOM 694 C CA . LEU A 1 86 ? -2.580 -1.676 12.092 1.00 94.50 86 LEU A CA 1
ATOM 695 C C . LEU A 1 86 ? -1.282 -2.481 12.222 1.00 94.50 86 LEU A C 1
ATOM 697 O O . LEU A 1 86 ? -0.503 -2.232 13.147 1.00 94.50 86 LEU A O 1
ATOM 701 N N . GLU A 1 87 ? -1.072 -3.439 11.315 1.00 95.12 87 GLU A N 1
ATOM 702 C CA . GLU A 1 87 ? 0.153 -4.246 11.244 1.00 95.12 87 GLU A CA 1
ATOM 703 C C . GLU A 1 87 ? 1.297 -3.521 10.520 1.00 95.12 87 GLU A C 1
ATOM 705 O O . GLU A 1 87 ? 2.442 -3.960 10.589 1.00 95.12 87 GLU A O 1
ATOM 710 N N . GLU A 1 88 ? 0.996 -2.422 9.822 1.00 95.12 88 GLU A N 1
ATOM 711 C CA . GLU A 1 88 ? 1.928 -1.689 8.964 1.00 95.12 88 GLU A CA 1
ATOM 712 C C . GLU A 1 88 ? 2.650 -2.609 7.958 1.00 95.12 88 GLU A C 1
ATOM 714 O O . GLU A 1 88 ? 3.867 -2.527 7.771 1.00 95.12 88 GLU A O 1
ATOM 719 N N . ARG A 1 89 ? 1.891 -3.513 7.324 1.00 94.31 89 ARG A N 1
ATOM 720 C CA . ARG A 1 89 ? 2.401 -4.560 6.425 1.00 94.31 89 ARG A CA 1
ATOM 721 C C . ARG A 1 89 ? 1.781 -4.466 5.036 1.00 94.31 89 ARG A C 1
ATOM 723 O O . ARG A 1 89 ? 0.596 -4.167 4.897 1.00 94.31 89 ARG A O 1
ATOM 730 N N . PHE A 1 90 ? 2.578 -4.787 4.018 1.00 96.19 90 PHE A N 1
ATOM 731 C CA . PHE A 1 90 ? 2.116 -4.948 2.641 1.00 96.19 90 PHE A CA 1
ATOM 732 C C . PHE A 1 90 ? 1.999 -6.418 2.265 1.00 96.19 90 PHE A C 1
ATOM 734 O O . PHE A 1 90 ? 2.836 -7.227 2.655 1.00 96.19 90 PHE A O 1
ATOM 741 N N . GLU A 1 91 ? 1.006 -6.749 1.446 1.00 97.06 91 GLU A N 1
ATOM 742 C CA . GLU A 1 91 ? 0.848 -8.086 0.873 1.00 97.06 91 GLU A CA 1
ATOM 743 C C . GLU A 1 91 ? 0.391 -8.025 -0.579 1.00 97.06 91 GLU A C 1
ATOM 745 O O . GLU A 1 91 ? -0.131 -7.019 -1.056 1.00 97.06 91 GLU A O 1
ATOM 750 N N . VAL A 1 92 ? 0.585 -9.123 -1.301 1.00 96.00 92 VAL A N 1
ATOM 751 C CA . VAL A 1 92 ? -0.018 -9.292 -2.625 1.00 96.00 92 VAL A CA 1
ATOM 752 C C . VAL A 1 92 ? -1.507 -9.554 -2.441 1.00 96.00 92 VAL A C 1
ATOM 754 O O . VAL A 1 92 ? -1.888 -10.498 -1.748 1.00 96.00 92 VAL A O 1
ATOM 757 N N . THR A 1 93 ? -2.355 -8.750 -3.081 1.00 96.88 93 THR A N 1
ATOM 758 C CA . THR A 1 93 ? -3.807 -8.867 -2.925 1.00 96.88 93 THR A CA 1
ATOM 759 C C . THR A 1 93 ? -4.310 -10.231 -3.388 1.00 96.88 93 THR A C 1
ATOM 761 O O . THR A 1 93 ? -4.045 -10.666 -4.510 1.00 96.88 93 THR A O 1
ATOM 764 N N . ASN A 1 94 ? -5.108 -10.873 -2.541 1.00 95.81 94 ASN A N 1
ATOM 765 C CA . ASN A 1 94 ? -5.801 -12.123 -2.823 1.00 95.81 94 ASN A CA 1
ATOM 766 C C . ASN A 1 94 ? -7.255 -12.043 -2.326 1.00 95.81 94 ASN A C 1
ATOM 768 O O . ASN A 1 94 ? -7.654 -11.072 -1.686 1.00 95.81 94 ASN A O 1
ATOM 772 N N . THR A 1 95 ? -8.047 -13.079 -2.595 1.00 96.81 95 THR A N 1
ATOM 773 C CA . THR A 1 95 ? -9.477 -13.105 -2.249 1.00 96.81 95 THR A CA 1
ATOM 774 C C . THR A 1 95 ? -9.751 -13.046 -0.742 1.00 96.81 95 THR A C 1
ATOM 776 O O . THR A 1 95 ? -10.810 -12.573 -0.338 1.00 96.81 95 THR A O 1
ATOM 779 N N . ALA A 1 96 ? -8.832 -13.521 0.105 1.00 96.94 96 ALA A N 1
ATOM 780 C CA . ALA A 1 96 ? -8.984 -13.407 1.555 1.00 96.94 96 ALA A CA 1
ATOM 781 C C . ALA A 1 96 ? -8.801 -11.949 2.006 1.00 96.94 96 ALA A C 1
ATOM 783 O O . ALA A 1 96 ? -9.646 -11.426 2.724 1.00 96.94 96 ALA A O 1
ATOM 784 N N . ILE A 1 97 ? -7.767 -11.276 1.492 1.00 97.25 97 ILE A N 1
ATOM 785 C CA . ILE A 1 97 ? -7.486 -9.855 1.743 1.00 97.25 97 ILE A CA 1
ATOM 786 C C . ILE A 1 97 ? -8.633 -8.962 1.256 1.00 97.25 97 ILE A C 1
ATOM 788 O O . ILE A 1 97 ? -9.008 -8.022 1.941 1.00 97.25 97 ILE A O 1
ATOM 792 N N . GLU A 1 98 ? -9.234 -9.253 0.100 1.00 96.69 98 GLU A N 1
ATOM 793 C CA . GLU A 1 98 ? -10.376 -8.476 -0.418 1.00 96.69 98 GLU A CA 1
ATOM 794 C C . GLU A 1 98 ? -11.612 -8.514 0.490 1.00 96.69 98 GLU A C 1
ATOM 796 O O . GLU A 1 98 ? -12.461 -7.628 0.414 1.00 96.69 98 GLU A O 1
ATOM 801 N N . ARG A 1 99 ? -11.741 -9.554 1.317 1.00 95.25 99 ARG A N 1
ATOM 802 C CA . ARG A 1 99 ? -12.883 -9.747 2.220 1.00 95.25 99 ARG A CA 1
ATOM 803 C C . ARG A 1 99 ? -12.618 -9.228 3.630 1.00 95.25 99 ARG A C 1
ATOM 805 O O . ARG A 1 99 ? -13.564 -9.120 4.410 1.00 95.25 99 ARG A O 1
ATOM 812 N N . ASP A 1 100 ? -11.365 -8.924 3.946 1.00 96.19 100 ASP A N 1
ATOM 813 C CA . ASP A 1 100 ? -10.939 -8.454 5.254 1.00 96.19 100 ASP A CA 1
ATOM 814 C C . ASP A 1 100 ? -10.951 -6.920 5.301 1.00 96.19 100 ASP A C 1
ATOM 816 O O . ASP A 1 100 ? -10.224 -6.242 4.576 1.00 96.19 100 ASP A O 1
ATOM 820 N N . VAL A 1 101 ? -11.793 -6.369 6.177 1.00 95.62 101 VAL A N 1
ATOM 821 C CA . VAL A 1 101 ? -12.002 -4.920 6.306 1.00 95.62 101 VAL A CA 1
ATOM 822 C C . VAL A 1 101 ? -10.812 -4.179 6.906 1.00 95.62 101 VAL A C 1
ATOM 824 O O . VAL A 1 101 ? -10.751 -2.958 6.803 1.00 95.62 101 VAL A O 1
ATOM 827 N N . PHE A 1 102 ? -9.855 -4.883 7.517 1.00 96.50 102 PHE A N 1
ATOM 828 C CA . PHE A 1 102 ? -8.632 -4.261 8.021 1.00 96.50 102 PHE A CA 1
ATOM 829 C C . PHE A 1 102 ? -7.586 -4.013 6.928 1.00 96.50 102 PHE A C 1
ATOM 831 O O . PHE A 1 102 ? -6.577 -3.347 7.187 1.00 96.50 102 PHE A O 1
ATOM 838 N N . TRP A 1 103 ? -7.828 -4.498 5.706 1.00 97.62 103 TRP A N 1
ATOM 839 C CA . TRP A 1 103 ? -6.944 -4.300 4.566 1.00 97.62 103 TRP A CA 1
ATOM 840 C C . TRP A 1 103 ? -7.471 -3.248 3.603 1.00 97.62 103 TRP A C 1
ATOM 842 O O . TRP A 1 103 ? -8.603 -3.291 3.127 1.00 97.62 103 TRP A O 1
ATOM 852 N N . ILE A 1 104 ? -6.572 -2.362 3.194 1.00 97.19 104 ILE A N 1
ATOM 853 C CA . ILE A 1 104 ? -6.723 -1.617 1.949 1.00 97.19 104 ILE A CA 1
ATOM 854 C C . ILE A 1 104 ? -6.257 -2.559 0.846 1.00 97.19 104 ILE A C 1
ATOM 856 O O . ILE A 1 104 ? -5.057 -2.749 0.659 1.00 97.19 104 ILE A O 1
ATOM 860 N N . SER A 1 105 ? -7.195 -3.191 0.145 1.00 97.12 105 SER A N 1
ATOM 861 C CA . SER A 1 105 ? -6.901 -4.270 -0.810 1.00 97.12 105 SER A CA 1
ATOM 862 C C . SER A 1 105 ? -6.178 -3.811 -2.081 1.00 97.12 105 SER A C 1
ATOM 864 O O . SER A 1 105 ? -5.633 -4.643 -2.804 1.00 97.12 105 SER A O 1
ATOM 866 N N . ASP A 1 106 ? -6.148 -2.511 -2.369 1.00 96.06 106 ASP A N 1
ATOM 867 C CA . ASP A 1 106 ? -5.451 -1.951 -3.525 1.00 96.06 106 ASP A CA 1
ATOM 868 C C . ASP A 1 106 ? -4.905 -0.557 -3.212 1.00 96.06 106 ASP A C 1
ATOM 870 O O . ASP A 1 106 ? -5.603 0.446 -3.328 1.00 96.06 106 ASP A O 1
ATOM 874 N N . ILE A 1 107 ? -3.626 -0.480 -2.848 1.00 94.56 107 ILE A N 1
ATOM 875 C CA . ILE A 1 107 ? -2.991 0.783 -2.456 1.00 94.56 107 ILE A CA 1
ATOM 876 C C . ILE A 1 107 ? -2.992 1.840 -3.570 1.00 94.56 107 ILE A C 1
ATOM 878 O O . ILE A 1 107 ? -2.877 3.022 -3.260 1.00 94.56 107 ILE A O 1
ATOM 882 N N . SER A 1 108 ? -3.191 1.462 -4.843 1.00 93.12 108 SER A N 1
ATOM 883 C CA . SER A 1 108 ? -3.255 2.409 -5.969 1.00 93.12 108 SER A CA 1
ATOM 884 C C . SER A 1 108 ? -4.298 3.511 -5.772 1.00 93.12 108 SER A C 1
ATOM 886 O O . SER A 1 108 ? -4.101 4.631 -6.243 1.00 93.12 108 SER A O 1
ATOM 888 N N . MET A 1 109 ? -5.372 3.224 -5.026 1.00 92.50 109 MET A N 1
ATOM 889 C CA . MET A 1 109 ? -6.414 4.197 -4.699 1.00 92.50 109 MET A CA 1
ATOM 890 C C . MET A 1 109 ? -5.885 5.382 -3.886 1.00 92.50 109 MET A C 1
ATOM 892 O O . MET A 1 109 ? -6.411 6.478 -4.004 1.00 92.50 109 MET A O 1
ATOM 896 N N . LEU A 1 110 ? -4.806 5.213 -3.116 1.00 91.12 110 LEU A N 1
ATOM 897 C CA . LEU A 1 110 ? -4.224 6.285 -2.303 1.00 91.12 110 LEU A CA 1
ATOM 898 C C . LEU A 1 110 ? -3.471 7.335 -3.138 1.00 91.12 110 LEU A C 1
ATOM 900 O O . LEU A 1 110 ? -3.215 8.433 -2.642 1.00 91.12 110 LEU A O 1
ATOM 904 N N . TRP A 1 111 ? -3.113 7.006 -4.385 1.00 85.62 111 TRP A N 1
ATOM 905 C CA . TRP A 1 111 ? -2.311 7.848 -5.286 1.00 85.62 111 TRP A CA 1
ATOM 906 C C . TRP A 1 111 ? -3.068 8.325 -6.527 1.00 85.62 111 TRP A C 1
ATOM 908 O O . TRP A 1 111 ? -2.452 8.921 -7.424 1.00 85.62 111 TRP A O 1
ATOM 918 N N . GLN A 1 112 ? -4.379 8.077 -6.603 1.00 87.69 112 GLN A N 1
ATOM 919 C CA . GLN A 1 112 ? -5.174 8.658 -7.679 1.00 87.69 112 GLN A CA 1
ATOM 920 C C . GLN A 1 112 ? -5.257 10.184 -7.496 1.00 87.69 112 GLN A C 1
ATOM 922 O O . GLN A 1 112 ? -5.303 10.665 -6.358 1.00 87.69 112 GLN A O 1
ATOM 927 N N . PRO A 1 113 ? -5.203 10.970 -8.590 1.00 84.62 113 PRO A N 1
ATOM 928 C CA . PRO A 1 113 ? -5.170 12.434 -8.515 1.00 84.62 113 PRO A CA 1
ATOM 929 C C . PRO A 1 113 ? -6.382 13.046 -7.801 1.00 84.62 113 PRO A C 1
ATOM 931 O O . PRO A 1 113 ? -6.277 14.122 -7.224 1.00 84.62 113 PRO A O 1
ATOM 934 N N . ASP A 1 114 ? -7.512 12.356 -7.866 1.00 88.12 114 ASP A N 1
ATOM 935 C CA . ASP A 1 114 ? -8.824 12.712 -7.337 1.00 88.12 114 ASP A CA 1
ATOM 936 C C . ASP A 1 114 ? -9.093 12.150 -5.931 1.00 88.12 114 ASP A C 1
ATOM 938 O O . ASP A 1 114 ? -10.137 12.435 -5.348 1.00 88.12 114 ASP A O 1
ATOM 942 N N . THR A 1 115 ? -8.152 11.403 -5.341 1.00 89.12 115 THR A N 1
ATOM 943 C CA . THR A 1 115 ? -8.331 10.839 -3.997 1.00 89.12 115 THR A CA 1
ATOM 944 C C . THR A 1 115 ? -8.175 11.891 -2.904 1.00 89.12 115 THR A C 1
ATOM 946 O O . THR A 1 115 ? -7.053 12.280 -2.539 1.00 89.12 115 THR A O 1
ATOM 949 N N . ASP A 1 116 ? -9.303 12.238 -2.284 1.00 93.81 116 ASP A N 1
ATOM 950 C CA . ASP A 1 116 ? -9.349 12.877 -0.971 1.00 93.81 116 ASP A CA 1
ATOM 951 C C . ASP A 1 116 ? -8.939 11.866 0.113 1.00 93.81 116 ASP A C 1
ATOM 953 O O . ASP A 1 116 ? -9.657 10.917 0.433 1.00 93.81 116 ASP A O 1
ATOM 957 N N . LEU A 1 117 ? -7.745 12.066 0.680 1.00 91.44 117 LEU A N 1
ATOM 958 C CA . LEU A 1 117 ? -7.202 11.173 1.701 1.00 91.44 117 LEU A CA 1
ATOM 959 C C . LEU A 1 117 ? -8.029 11.182 2.985 1.00 91.44 117 LEU A C 1
ATOM 961 O O . LEU A 1 117 ? -8.129 10.155 3.651 1.00 91.44 117 LEU A O 1
ATOM 965 N N . PHE A 1 118 ? -8.550 12.347 3.365 1.00 93.19 118 PHE A N 1
ATOM 966 C CA . PHE A 1 118 ? -9.266 12.506 4.620 1.00 93.19 118 PHE A CA 1
ATOM 967 C C . PHE A 1 118 ? -10.613 11.792 4.541 1.00 93.19 118 PHE A C 1
ATOM 969 O O . PHE A 1 118 ? -10.928 10.999 5.428 1.00 93.19 118 PHE A O 1
ATOM 976 N N . ALA A 1 119 ? -11.348 12.002 3.443 1.00 95.62 119 ALA A N 1
ATOM 977 C CA . ALA A 1 119 ? -12.591 11.285 3.173 1.00 95.62 119 ALA A CA 1
ATOM 978 C C . ALA A 1 119 ? -12.357 9.768 3.117 1.00 95.62 119 ALA A C 1
ATOM 980 O O . ALA A 1 119 ? -13.042 9.015 3.807 1.00 95.62 119 ALA A O 1
ATOM 981 N N . PHE A 1 120 ? -11.315 9.327 2.401 1.00 95.56 120 PHE A N 1
ATOM 982 C CA . PHE A 1 120 ? -10.952 7.913 2.321 1.00 95.56 120 PHE A CA 1
ATOM 983 C C . PHE A 1 120 ? -10.697 7.286 3.702 1.00 95.56 120 PHE A C 1
ATOM 985 O O . PHE A 1 120 ? -11.219 6.217 4.013 1.00 95.56 120 PHE A O 1
ATOM 992 N N . ILE A 1 121 ? -9.896 7.943 4.549 1.00 95.75 121 ILE A N 1
ATOM 993 C CA . ILE A 1 121 ? -9.585 7.446 5.897 1.00 95.75 121 ILE A CA 1
ATOM 994 C C . ILE A 1 121 ? -10.850 7.380 6.760 1.00 95.75 121 ILE A C 1
ATOM 996 O O . ILE A 1 121 ? -11.024 6.409 7.500 1.00 95.75 121 ILE A O 1
ATOM 1000 N N . ALA A 1 122 ? -11.718 8.391 6.679 1.00 95.81 122 ALA A N 1
ATOM 1001 C CA . ALA A 1 122 ? -12.972 8.419 7.423 1.00 95.81 122 ALA A CA 1
ATOM 1002 C C . ALA A 1 122 ? -13.880 7.245 7.024 1.00 95.81 122 ALA A C 1
ATOM 1004 O O . ALA A 1 122 ? -14.324 6.495 7.890 1.00 95.81 122 ALA A O 1
ATOM 1005 N N . GLU A 1 123 ? -14.081 7.025 5.723 1.00 96.00 123 GLU A N 1
ATOM 1006 C CA . GLU A 1 123 ? -14.866 5.898 5.206 1.00 96.00 123 GLU A CA 1
ATOM 1007 C C . GLU A 1 123 ? -14.274 4.545 5.615 1.00 96.00 123 GLU A C 1
ATOM 1009 O O . GLU A 1 123 ? -15.005 3.652 6.049 1.00 96.00 123 GLU A O 1
ATOM 1014 N N . PHE A 1 124 ? -12.950 4.396 5.531 1.00 96.00 124 PHE A N 1
ATOM 1015 C CA . PHE A 1 124 ? -12.257 3.170 5.920 1.00 96.00 124 PHE A CA 1
ATOM 1016 C C . PHE A 1 124 ? -12.446 2.846 7.411 1.00 96.00 124 PHE A C 1
ATOM 1018 O O . PHE A 1 124 ? -12.753 1.708 7.771 1.00 96.00 124 PHE A O 1
ATOM 1025 N N . LEU A 1 125 ? -12.322 3.845 8.292 1.00 96.06 125 LEU A N 1
ATOM 1026 C CA . LEU A 1 125 ? -12.574 3.669 9.724 1.00 96.06 125 LEU A CA 1
ATOM 1027 C C . LEU A 1 125 ? -14.030 3.288 10.008 1.00 96.06 125 LEU A C 1
ATOM 1029 O O . LEU A 1 125 ? -14.274 2.390 10.816 1.00 96.06 125 LEU A O 1
ATOM 1033 N N . GLU A 1 126 ? -14.990 3.931 9.343 1.00 95.44 126 GLU A N 1
ATOM 1034 C CA . GLU A 1 126 ? -16.410 3.615 9.507 1.00 95.44 126 GLU A CA 1
ATOM 1035 C C . GLU A 1 126 ? -16.738 2.186 9.052 1.00 95.44 126 GLU A C 1
ATOM 1037 O O . GLU A 1 126 ? -17.447 1.466 9.757 1.00 95.44 126 GLU A O 1
ATOM 1042 N N . GLN A 1 127 ? -16.158 1.714 7.943 1.00 94.38 127 GLN A N 1
ATOM 1043 C CA . GLN A 1 127 ? -16.324 0.326 7.491 1.00 94.38 127 GLN A CA 1
ATOM 1044 C C . GLN A 1 127 ? -15.835 -0.694 8.527 1.00 94.38 127 GLN A C 1
ATOM 1046 O O . GLN A 1 127 ? -16.500 -1.710 8.755 1.00 94.38 127 GLN A O 1
ATOM 1051 N N . ILE A 1 128 ? -14.703 -0.428 9.187 1.00 95.12 128 ILE A N 1
ATOM 1052 C CA . ILE A 1 128 ? -14.206 -1.304 10.253 1.00 95.12 128 ILE A CA 1
ATOM 1053 C C . ILE A 1 128 ? -15.157 -1.262 11.452 1.00 95.12 128 ILE A C 1
ATOM 1055 O O . ILE A 1 128 ? -15.554 -2.320 11.942 1.00 95.12 128 ILE A O 1
ATOM 1059 N N . LYS A 1 129 ? -15.566 -0.067 11.901 1.00 94.38 129 LYS A N 1
ATOM 1060 C CA . LYS A 1 129 ? -16.455 0.113 13.065 1.00 94.38 129 LYS A CA 1
ATOM 1061 C C . LYS A 1 129 ? -17.814 -0.569 12.905 1.00 94.38 129 LYS A C 1
ATOM 1063 O O . LYS A 1 129 ? -18.387 -1.021 13.893 1.00 94.38 129 LYS A O 1
ATOM 1068 N N . GLN A 1 130 ? -18.319 -0.682 11.677 1.00 93.44 130 GLN A N 1
ATOM 1069 C CA . GLN A 1 130 ? -19.570 -1.392 11.387 1.00 93.44 130 GLN A CA 1
ATOM 1070 C C . GLN A 1 130 ? -19.492 -2.899 11.668 1.00 93.44 130 GLN A C 1
ATOM 1072 O O . GLN A 1 130 ? -20.515 -3.518 11.955 1.00 93.44 130 GLN A O 1
ATOM 1077 N N . ARG A 1 131 ? -18.302 -3.505 11.568 1.00 91.75 131 ARG A N 1
ATOM 1078 C CA . ARG A 1 131 ? -18.109 -4.960 11.723 1.00 91.75 131 ARG A CA 1
ATOM 1079 C C . ARG A 1 131 ? -17.324 -5.341 12.976 1.00 91.75 131 ARG A C 1
ATOM 1081 O O . ARG A 1 131 ? -17.444 -6.470 13.447 1.00 91.75 131 ARG A O 1
ATOM 1088 N N . HIS A 1 132 ? -16.538 -4.417 13.522 1.00 91.94 132 HIS A N 1
ATOM 1089 C CA . HIS A 1 132 ? -15.618 -4.660 14.625 1.00 91.94 132 HIS A CA 1
ATOM 1090 C C . HIS A 1 132 ? -15.573 -3.477 15.591 1.00 91.94 132 HIS A C 1
ATOM 1092 O O . HIS A 1 132 ? -15.646 -2.315 15.202 1.00 91.94 132 HIS A O 1
ATOM 1098 N N . LYS A 1 133 ? -15.359 -3.770 16.875 1.00 90.19 133 LYS A N 1
ATOM 1099 C CA . LYS A 1 133 ? -15.060 -2.740 17.869 1.00 90.19 133 LYS A CA 1
ATOM 1100 C C . LYS A 1 133 ? -13.586 -2.343 17.759 1.00 90.19 133 LYS A C 1
ATOM 1102 O O . LYS A 1 133 ? -12.714 -3.156 18.051 1.00 90.19 133 LYS A O 1
ATOM 1107 N N . LEU A 1 134 ? -13.323 -1.099 17.369 1.00 90.50 134 LEU A N 1
ATOM 1108 C CA . LEU A 1 134 ? -11.990 -0.493 17.407 1.00 90.50 134 LEU A CA 1
ATOM 1109 C C . LEU A 1 134 ? -11.764 0.176 18.764 1.00 90.50 134 LEU A C 1
ATOM 1111 O O . LEU A 1 134 ? -12.625 0.905 19.256 1.00 90.50 134 LEU A O 1
ATOM 1115 N N . ASP A 1 135 ? -10.608 -0.064 19.376 1.00 91.50 135 ASP A N 1
ATOM 1116 C CA . ASP A 1 135 ? -10.187 0.713 20.535 1.00 91.50 135 ASP A CA 1
ATOM 1117 C C . ASP A 1 135 ? -9.663 2.104 20.110 1.00 91.50 135 ASP A C 1
ATOM 1119 O O . ASP A 1 135 ? -9.183 2.276 18.981 1.00 91.50 135 ASP A O 1
ATOM 1123 N N . PRO A 1 136 ? -9.689 3.099 21.017 1.00 91.62 136 PRO A N 1
ATOM 1124 C CA . PRO A 1 136 ? -9.290 4.469 20.690 1.00 91.62 136 PRO A CA 1
ATOM 1125 C C . PRO A 1 136 ? -7.831 4.624 20.241 1.00 91.62 136 PRO A C 1
ATOM 1127 O O . PRO A 1 136 ? -7.497 5.599 19.568 1.00 91.62 136 PRO A O 1
ATOM 1130 N N . ASN A 1 137 ? -6.937 3.709 20.629 1.00 92.62 137 ASN A N 1
ATOM 1131 C CA . ASN A 1 137 ? -5.539 3.772 20.214 1.00 92.62 137 ASN A CA 1
ATOM 1132 C C . ASN A 1 137 ? -5.400 3.335 18.751 1.00 92.62 137 ASN A C 1
ATOM 1134 O O . ASN A 1 137 ? -4.768 4.027 17.953 1.00 92.62 137 ASN A O 1
ATOM 1138 N N . ASN A 1 138 ? -6.050 2.239 18.368 1.00 92.12 138 ASN A N 1
ATOM 1139 C CA . ASN A 1 138 ? -6.063 1.771 16.985 1.00 92.12 138 ASN A CA 1
ATOM 1140 C C . ASN A 1 138 ? -6.779 2.743 16.034 1.00 92.12 138 ASN A C 1
ATOM 1142 O O . ASN A 1 138 ? -6.284 2.976 14.930 1.00 92.12 138 ASN A O 1
ATOM 1146 N N . GLU A 1 139 ? -7.855 3.398 16.477 1.00 92.88 139 GLU A N 1
ATOM 1147 C CA . GLU A 1 139 ? -8.537 4.445 15.700 1.00 92.88 139 GLU A CA 1
ATOM 1148 C C . GLU A 1 139 ? -7.617 5.632 15.360 1.00 92.88 139 GLU A C 1
ATOM 1150 O O . GLU A 1 139 ? -7.718 6.210 14.280 1.00 92.88 139 GLU A O 1
ATOM 1155 N N . ARG A 1 140 ? -6.662 5.962 16.240 1.00 93.38 140 ARG A N 1
ATOM 1156 C CA . ARG A 1 140 ? -5.656 7.011 15.990 1.00 93.38 140 ARG A CA 1
ATOM 1157 C C . ARG A 1 140 ? -4.497 6.535 15.117 1.00 93.38 140 ARG A C 1
ATOM 1159 O O . ARG A 1 140 ? -3.969 7.318 14.330 1.00 93.38 140 ARG A O 1
ATOM 1166 N N . ARG A 1 141 ? -4.088 5.270 15.252 1.00 94.75 141 ARG A N 1
ATOM 1167 C CA . ARG A 1 141 ? -2.943 4.698 14.521 1.00 94.75 141 ARG A CA 1
ATOM 1168 C C . ARG A 1 141 ? -3.232 4.485 13.036 1.00 94.75 141 ARG A C 1
ATOM 1170 O O . ARG A 1 141 ? -2.352 4.735 12.217 1.00 94.75 141 ARG A O 1
ATOM 1177 N N . ILE A 1 142 ? -4.446 4.059 12.680 1.00 95.25 142 ILE A N 1
ATOM 1178 C CA . ILE A 1 142 ? -4.823 3.765 11.285 1.00 95.25 142 ILE A CA 1
ATOM 1179 C C . ILE A 1 142 ? -4.608 4.982 10.360 1.00 95.25 142 ILE A C 1
ATOM 1181 O O . ILE A 1 142 ? -3.865 4.840 9.385 1.00 95.25 142 ILE A O 1
ATOM 1185 N N . PRO A 1 143 ? -5.154 6.183 10.651 1.00 95.69 143 PRO A N 1
ATOM 1186 C CA . PRO A 1 143 ? -4.904 7.379 9.844 1.00 95.69 143 PRO A CA 1
ATOM 1187 C C . PRO A 1 143 ? -3.417 7.699 9.675 1.00 95.69 143 PRO A C 1
ATOM 1189 O O . PRO A 1 143 ? -2.966 8.002 8.571 1.00 95.69 143 PRO A O 1
ATOM 1192 N N . GLN A 1 144 ? -2.643 7.594 10.761 1.00 94.25 144 GLN A N 1
ATOM 1193 C CA . GLN A 1 144 ? -1.211 7.901 10.767 1.00 94.25 144 GLN A CA 1
ATOM 1194 C C . GLN A 1 144 ? -0.424 6.942 9.870 1.00 94.25 144 GLN A C 1
ATOM 1196 O O . GLN A 1 144 ? 0.429 7.384 9.100 1.00 94.25 144 GLN A O 1
ATOM 1201 N N . ALA A 1 145 ? -0.731 5.644 9.926 1.00 94.38 145 ALA A N 1
ATOM 1202 C CA . ALA A 1 145 ? -0.102 4.631 9.084 1.00 94.38 145 ALA A CA 1
ATOM 1203 C C . ALA A 1 145 ? -0.426 4.847 7.595 1.00 94.38 145 ALA A C 1
ATOM 1205 O O . ALA A 1 145 ? 0.475 4.817 6.754 1.00 94.38 145 ALA A O 1
ATOM 1206 N N . ILE A 1 146 ? -1.688 5.145 7.265 1.00 93.62 146 ILE A N 1
ATOM 1207 C CA . ILE A 1 146 ? -2.114 5.431 5.885 1.00 93.62 146 ILE A CA 1
ATOM 1208 C C . ILE A 1 146 ? -1.416 6.693 5.354 1.00 93.62 146 ILE A C 1
ATOM 1210 O O . ILE A 1 146 ? -0.858 6.683 4.254 1.00 93.62 146 ILE A O 1
ATOM 1214 N N . GLN A 1 147 ? -1.381 7.768 6.147 1.00 91.31 147 GLN A N 1
ATOM 1215 C CA . GLN A 1 147 ? -0.715 9.016 5.769 1.00 91.31 147 GLN A CA 1
ATOM 1216 C C . GLN A 1 147 ? 0.797 8.823 5.584 1.00 91.31 147 GLN A C 1
ATOM 1218 O O . GLN A 1 147 ? 1.356 9.274 4.582 1.00 91.31 147 GLN A O 1
ATOM 1223 N N . LYS A 1 148 ? 1.456 8.110 6.507 1.00 89.25 148 LYS A N 1
ATOM 1224 C CA . LYS A 1 148 ? 2.877 7.741 6.406 1.00 89.25 148 LYS A CA 1
ATOM 1225 C C . LYS A 1 148 ? 3.157 6.972 5.118 1.00 89.25 148 LYS A C 1
ATOM 1227 O O . LYS A 1 148 ? 4.121 7.298 4.425 1.00 89.25 148 LYS A O 1
ATOM 1232 N N . GLY A 1 149 ? 2.311 5.995 4.786 1.00 81.44 149 GLY A N 1
ATOM 1233 C CA . GLY A 1 149 ? 2.438 5.208 3.562 1.00 81.44 149 GLY A CA 1
ATOM 1234 C C . GLY A 1 149 ? 2.339 6.066 2.308 1.00 81.44 149 GLY A C 1
ATOM 1235 O O . GLY A 1 149 ? 3.213 5.989 1.450 1.00 81.44 149 GLY A O 1
ATOM 1236 N N . ARG A 1 150 ? 1.349 6.961 2.227 1.00 80.81 150 ARG A N 1
ATOM 1237 C CA . ARG A 1 150 ? 1.219 7.858 1.073 1.00 80.81 150 ARG A CA 1
ATOM 1238 C C . ARG A 1 150 ? 2.443 8.767 0.922 1.00 80.81 150 ARG A C 1
ATOM 1240 O O . ARG A 1 150 ? 2.987 8.834 -0.173 1.00 80.81 150 ARG A O 1
ATOM 1247 N N . VAL A 1 151 ? 2.901 9.423 1.993 1.00 67.31 151 VAL A N 1
ATOM 1248 C CA . VAL A 1 151 ? 3.994 10.419 1.940 1.00 67.31 151 VAL A CA 1
ATOM 1249 C C . VAL A 1 151 ? 5.352 9.789 1.635 1.00 67.31 151 VAL A C 1
ATOM 1251 O O . VAL A 1 151 ? 6.061 10.281 0.763 1.00 67.31 151 VAL A O 1
ATOM 1254 N N . LYS A 1 152 ? 5.729 8.698 2.314 1.00 64.81 152 LYS A N 1
ATOM 1255 C CA . LYS A 1 152 ? 7.062 8.094 2.138 1.00 64.81 152 LYS A CA 1
ATOM 1256 C C . LYS A 1 152 ? 7.268 7.428 0.779 1.00 64.81 152 LYS A C 1
ATOM 1258 O O . LYS A 1 152 ? 8.406 7.259 0.368 1.00 64.81 152 LYS A O 1
ATOM 1263 N N . ILE A 1 153 ? 6.188 7.055 0.097 1.00 59.06 153 ILE A N 1
ATOM 1264 C CA . ILE A 1 153 ? 6.242 6.407 -1.220 1.00 59.06 153 ILE A CA 1
ATOM 1265 C C . ILE A 1 153 ? 6.269 7.451 -2.364 1.00 59.06 153 ILE A C 1
ATOM 1267 O O . ILE A 1 153 ? 6.517 7.103 -3.513 1.00 59.06 153 ILE A O 1
ATOM 1271 N N . TYR A 1 154 ? 6.049 8.740 -2.073 1.00 51.84 154 TYR A N 1
ATOM 1272 C CA . TYR A 1 154 ? 6.122 9.827 -3.063 1.00 51.84 154 TYR A CA 1
ATOM 1273 C C . TYR A 1 154 ? 7.538 10.384 -3.306 1.00 51.84 154 TYR A C 1
ATOM 1275 O O . TYR A 1 154 ? 7.686 11.202 -4.216 1.00 51.84 154 TYR A O 1
ATOM 1283 N N . VAL A 1 155 ? 8.531 10.000 -2.492 1.00 38.12 155 VAL A N 1
ATOM 1284 C CA . VAL A 1 155 ? 9.899 10.558 -2.501 1.00 38.12 155 VAL A CA 1
ATOM 1285 C C . VAL A 1 155 ? 10.844 9.705 -3.335 1.00 38.12 155 VAL A C 1
ATOM 1287 O O . VAL A 1 155 ? 10.826 8.468 -3.151 1.00 38.12 155 VAL A O 1
#